Protein AF-A0A392W4G0-F1 (afdb_monomer_lite)

Organism: NCBI:txid97028

Secondary structure (DSSP, 8-state):
--TTGGG-TT-----EEE--TTTS--GGGGGG-TT--S--EEE-GGG---TT-

pLDDT: mean 80.9, std 11.93, range [50.47, 94.0]

Foldseek 3Di:
DDQQLLVPCQDAEDAEAEDDQPGGDDPVSVVSNVNYDDHHDYYNCVNPDDPVD

Structure (mmCIF, N/CA/C/O backbone):
data_AF-A0A392W4G0-F1
#
_entry.id   AF-A0A392W4G0-F1
#
loop_
_atom_site.group_PDB
_atom_site.id
_atom_site.type_symbol
_atom_site.label_atom_id
_atom_site.label_alt_id
_atom_site.label_comp_id
_atom_site.label_asym_id
_atom_site.label_entity_id
_atom_site.label_seq_id
_atom_site.pdbx_PDB_ins_code
_atom_site.Cartn_x
_atom_site.Cartn_y
_atom_site.Cartn_z
_atom_site.occupancy
_atom_site.B_iso_or_equiv
_atom_site.auth_seq_id
_atom_site.auth_comp_id
_atom_site.auth_asym_id
_atom_site.auth_atom_id
_atom_site.pdbx_PDB_model_num
ATOM 1 N N . MET A 1 1 ? -14.272 -1.348 -11.644 1.00 58.66 1 MET A N 1
ATOM 2 C CA . MET A 1 1 ? -13.844 -0.645 -10.414 1.00 58.66 1 MET A CA 1
ATOM 3 C C . MET A 1 1 ? -13.884 0.863 -10.667 1.00 58.66 1 MET A C 1
ATOM 5 O O . MET A 1 1 ? -13.594 1.257 -11.792 1.00 58.66 1 MET A O 1
ATOM 9 N N . PRO A 1 2 ? -14.292 1.699 -9.696 1.00 61.41 2 PRO A N 1
ATOM 10 C CA . PRO A 1 2 ? -14.443 3.146 -9.890 1.00 61.41 2 PRO A CA 1
ATOM 11 C C . PRO A 1 2 ? -13.093 3.819 -10.156 1.00 61.41 2 PRO A C 1
ATOM 13 O O . PRO A 1 2 ? -12.167 3.623 -9.390 1.00 61.41 2 PRO A O 1
ATOM 16 N N . THR A 1 3 ? -12.985 4.666 -11.179 1.00 65.38 3 THR A N 1
ATOM 17 C CA . THR A 1 3 ? -11.723 5.252 -11.691 1.00 65.38 3 THR A CA 1
ATOM 18 C C . THR A 1 3 ? -10.971 6.195 -10.732 1.00 65.38 3 THR A C 1
ATOM 20 O O . THR A 1 3 ? -9.882 6.660 -11.057 1.00 65.38 3 THR A O 1
ATOM 23 N N . LYS A 1 4 ? -11.522 6.500 -9.546 1.00 73.62 4 LYS A N 1
ATOM 24 C CA . LYS A 1 4 ? -10.927 7.390 -8.526 1.00 73.62 4 LYS A CA 1
ATOM 25 C C . LYS A 1 4 ? -11.136 6.867 -7.101 1.00 73.62 4 LYS A C 1
ATOM 27 O O . LYS A 1 4 ? -11.643 7.583 -6.239 1.00 73.62 4 LYS A O 1
ATOM 32 N N . ILE A 1 5 ? -10.751 5.616 -6.838 1.00 81.88 5 ILE A N 1
ATOM 33 C CA . ILE A 1 5 ? -10.941 4.998 -5.514 1.00 81.88 5 ILE A CA 1
ATOM 34 C C . ILE A 1 5 ? -10.282 5.802 -4.382 1.00 81.88 5 ILE A C 1
ATOM 36 O O . ILE A 1 5 ? -10.846 5.885 -3.302 1.00 81.88 5 ILE A O 1
ATOM 40 N N . GLY A 1 6 ? -9.167 6.497 -4.641 1.00 79.38 6 GLY A N 1
ATOM 41 C CA . GLY A 1 6 ? -8.494 7.341 -3.650 1.00 79.38 6 GLY A CA 1
ATOM 42 C C . GLY A 1 6 ? -9.290 8.565 -3.171 1.00 79.38 6 GLY A C 1
ATOM 43 O O . GLY A 1 6 ? -8.793 9.290 -2.321 1.00 79.38 6 GLY A O 1
ATOM 44 N N . GLY A 1 7 ? -10.487 8.826 -3.716 1.00 85.00 7 GLY A N 1
ATOM 45 C CA . GLY A 1 7 ? -11.437 9.813 -3.187 1.00 85.00 7 GLY A CA 1
ATOM 46 C C . GLY A 1 7 ? -12.418 9.247 -2.152 1.00 85.00 7 GLY A C 1
ATOM 47 O O . G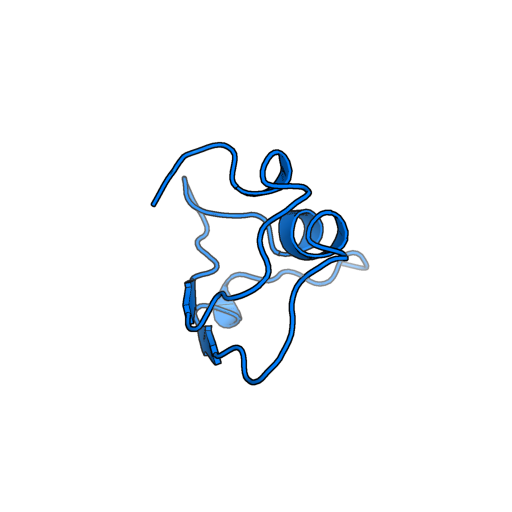LY A 1 7 ? -13.181 10.005 -1.557 1.00 85.00 7 GLY A O 1
ATOM 48 N N . LEU A 1 8 ? -12.420 7.930 -1.922 1.00 88.00 8 LEU A N 1
ATOM 49 C CA . LEU A 1 8 ? -13.298 7.264 -0.958 1.00 88.00 8 LEU A CA 1
ATOM 50 C C . LEU A 1 8 ? -12.710 7.339 0.463 1.00 88.00 8 LEU A C 1
ATOM 52 O O . LEU A 1 8 ? -12.415 6.326 1.088 1.00 88.00 8 LEU A O 1
ATOM 56 N N . ASN A 1 9 ? -12.548 8.555 0.987 1.00 83.62 9 ASN A N 1
ATOM 57 C CA . ASN A 1 9 ? -11.876 8.815 2.271 1.00 83.62 9 ASN A CA 1
ATOM 58 C C . ASN A 1 9 ? -12.585 8.209 3.501 1.00 83.62 9 ASN A C 1
ATOM 60 O O . ASN A 1 9 ? -11.986 8.135 4.569 1.00 83.62 9 ASN A O 1
ATOM 64 N N . HIS A 1 10 ? -13.842 7.777 3.358 1.00 89.94 10 HIS A N 1
ATOM 65 C CA . HIS A 1 10 ? -14.627 7.093 4.397 1.00 89.94 10 HIS A CA 1
ATOM 66 C C . HIS A 1 10 ? -14.843 5.603 4.102 1.00 89.94 10 HIS A C 1
ATOM 68 O O . HIS A 1 10 ? -15.722 4.974 4.685 1.00 89.94 10 HIS A O 1
ATOM 74 N N . LEU A 1 11 ? -14.090 5.027 3.162 1.00 91.81 11 LEU A N 1
ATOM 75 C CA . LEU A 1 11 ? -14.176 3.601 2.880 1.00 91.81 11 LEU A CA 1
ATOM 76 C C . LEU A 1 11 ? -13.573 2.809 4.043 1.00 91.81 11 LEU A C 1
ATOM 78 O O . LEU A 1 11 ? -12.372 2.890 4.290 1.00 91.81 11 LEU A O 1
ATOM 82 N N . GLU A 1 12 ? -14.408 2.032 4.729 1.00 93.69 12 GLU A N 1
ATOM 83 C CA . GLU A 1 12 ? -13.974 1.206 5.862 1.00 93.69 12 GLU A CA 1
ATOM 84 C C . GLU A 1 12 ? -13.649 -0.235 5.467 1.00 93.69 12 GLU A C 1
ATOM 86 O O . GLU A 1 12 ? -12.788 -0.867 6.075 1.00 93.69 12 GLU A O 1
ATOM 91 N N . MET A 1 13 ? -14.316 -0.762 4.438 1.00 92.94 13 MET A N 1
ATOM 92 C CA . MET A 1 13 ? -14.138 -2.138 3.989 1.00 92.94 13 MET A CA 1
ATOM 93 C C . MET A 1 13 ? -13.794 -2.178 2.504 1.00 92.94 13 MET A C 1
ATOM 95 O O . MET A 1 13 ? -14.546 -1.701 1.656 1.00 92.94 13 MET A O 1
ATOM 99 N N . LEU A 1 14 ? -12.662 -2.807 2.208 1.00 90.81 14 LEU A N 1
ATOM 100 C CA . LEU A 1 14 ? -12.228 -3.172 0.869 1.00 90.81 14 LEU A CA 1
ATOM 101 C C . LEU A 1 14 ? -11.602 -4.560 0.964 1.00 90.81 14 LEU A C 1
ATOM 103 O O . LEU A 1 14 ? -10.635 -4.750 1.698 1.00 90.81 14 LEU A O 1
ATOM 107 N N . THR A 1 15 ? -12.172 -5.532 0.260 1.00 91.38 15 THR A N 1
ATOM 108 C CA . THR A 1 15 ? -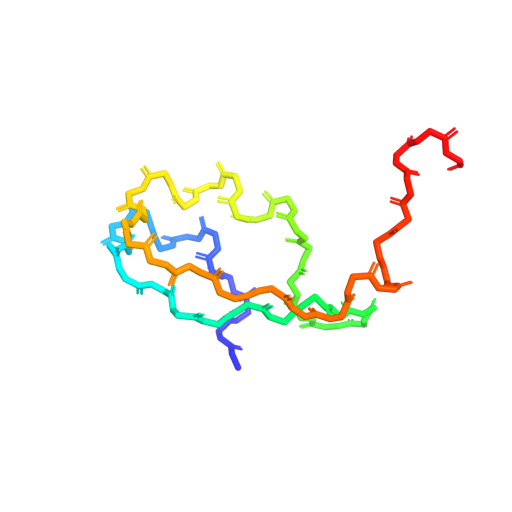11.713 -6.924 0.343 1.00 91.38 15 THR A CA 1
ATOM 109 C C . THR A 1 15 ? -10.673 -7.257 -0.710 1.00 91.38 15 THR A C 1
ATOM 111 O O . THR A 1 15 ? -9.782 -8.056 -0.435 1.00 91.38 15 THR A O 1
ATOM 114 N N . ASP A 1 16 ? -10.753 -6.628 -1.883 1.00 89.62 16 ASP A N 1
ATOM 115 C CA . ASP A 1 16 ? -9.935 -6.965 -3.043 1.00 89.62 16 ASP A CA 1
ATOM 116 C C . ASP A 1 16 ? -9.522 -5.694 -3.796 1.00 89.62 16 ASP A C 1
ATOM 118 O O . ASP A 1 16 ? -10.352 -4.839 -4.122 1.00 89.62 16 ASP A O 1
ATOM 122 N N . PHE A 1 17 ? -8.228 -5.579 -4.085 1.00 88.12 17 PHE A N 1
ATOM 123 C CA . PHE A 1 17 ? -7.635 -4.502 -4.867 1.00 88.12 17 PHE A CA 1
ATOM 124 C C . PHE A 1 17 ? -6.729 -5.090 -5.950 1.00 88.12 17 PHE A C 1
ATOM 126 O O . PHE A 1 17 ? -5.774 -5.807 -5.660 1.00 88.12 17 PHE A O 1
ATOM 133 N N . VAL A 1 18 ? -7.033 -4.782 -7.209 1.00 86.25 18 VAL A N 1
ATOM 134 C CA . VAL A 1 18 ? -6.287 -5.295 -8.363 1.00 86.25 18 VAL A CA 1
ATOM 135 C C . VAL A 1 18 ? -5.426 -4.173 -8.930 1.00 86.25 18 VAL A C 1
ATOM 137 O O . VAL A 1 18 ? -5.957 -3.178 -9.432 1.00 86.25 18 VAL A O 1
ATOM 140 N N . VAL A 1 19 ? -4.109 -4.339 -8.852 1.00 83.81 19 VAL A N 1
ATOM 141 C CA . VAL A 1 19 ? -3.136 -3.471 -9.518 1.00 83.81 19 VAL A CA 1
ATOM 142 C C . VAL A 1 19 ? -3.110 -3.842 -11.000 1.00 83.81 19 VAL A C 1
ATOM 144 O O . VAL A 1 19 ? -3.112 -5.020 -11.347 1.00 83.81 19 VAL A O 1
ATOM 147 N N . GLY A 1 20 ? -3.119 -2.851 -11.888 1.00 78.50 20 GLY A N 1
ATOM 148 C CA . GLY A 1 20 ? -3.111 -3.098 -13.327 1.00 78.50 20 GLY A CA 1
ATOM 149 C C . GLY A 1 20 ? -2.375 -2.005 -14.084 1.00 78.50 20 GLY A C 1
ATOM 150 O O . GLY A 1 20 ? -2.518 -0.830 -13.754 1.00 78.50 20 GLY A O 1
ATOM 151 N N . GLU A 1 21 ? -1.639 -2.417 -15.114 1.00 63.72 21 GLU A N 1
ATOM 152 C CA . GLU A 1 21 ? -0.708 -1.601 -15.907 1.00 63.72 21 GLU A CA 1
ATOM 153 C C . GLU A 1 21 ? -1.362 -0.413 -16.629 1.00 63.72 21 GLU A C 1
ATOM 155 O O . GLU A 1 21 ? -0.743 0.632 -16.782 1.00 63.72 21 GLU A O 1
ATOM 160 N N . ASN A 1 22 ? -2.616 -0.558 -17.076 1.00 58.50 22 ASN A N 1
ATOM 161 C CA . ASN A 1 22 ? -3.155 0.350 -18.092 1.00 58.50 22 ASN A CA 1
ATOM 162 C C . ASN A 1 22 ? -4.287 1.279 -17.620 1.0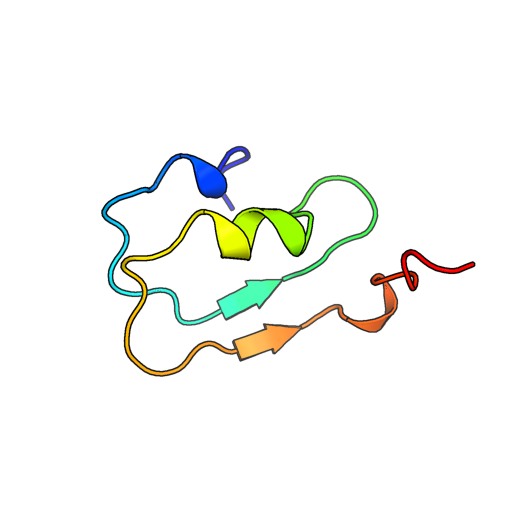0 58.50 22 ASN A C 1
ATOM 164 O O . ASN A 1 22 ? -4.369 2.395 -18.111 1.00 58.50 22 ASN A O 1
ATOM 168 N N . HIS A 1 23 ? -5.175 0.878 -16.701 1.00 56.38 23 HIS A N 1
ATOM 169 C CA . HIS A 1 23 ? -6.396 1.669 -16.408 1.00 56.38 23 HIS A CA 1
ATOM 170 C C . HIS A 1 23 ? -6.976 1.481 -14.996 1.00 56.38 23 HIS A C 1
ATOM 172 O O . HIS A 1 23 ? -8.097 1.908 -14.718 1.00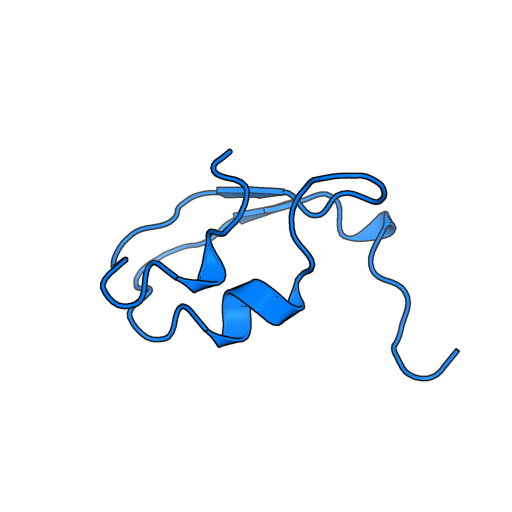 56.38 23 HIS A O 1
ATOM 178 N N . GLY A 1 24 ? -6.268 0.788 -14.109 1.00 58.59 24 GLY A N 1
ATOM 179 C CA . GLY A 1 24 ? -6.866 0.327 -12.865 1.00 58.59 24 GLY A CA 1
ATOM 180 C C . GLY A 1 24 ? -6.597 1.272 -11.719 1.00 58.59 24 GLY A C 1
ATOM 181 O O . GLY A 1 24 ? -7.348 2.206 -11.456 1.00 58.59 24 GLY A O 1
ATOM 182 N N . PHE A 1 25 ? -5.541 0.968 -10.985 1.00 65.88 25 PHE A N 1
ATOM 183 C CA . PHE A 1 25 ? -5.280 1.579 -9.701 1.00 65.88 25 PHE A CA 1
ATOM 184 C C . PHE A 1 25 ? -3.790 1.510 -9.453 1.00 65.88 25 PHE A C 1
ATOM 186 O O . PHE A 1 25 ? -3.241 0.433 -9.236 1.00 65.88 25 PHE A O 1
ATOM 193 N N . ASP A 1 26 ? -3.147 2.673 -9.483 1.00 77.38 26 ASP A N 1
ATOM 194 C CA . ASP A 1 26 ? -1.824 2.809 -8.896 1.00 77.38 26 ASP A CA 1
ATOM 195 C C . ASP A 1 26 ? -1.935 2.410 -7.419 1.00 77.38 26 ASP A C 1
ATOM 197 O O . ASP A 1 26 ? -2.803 2.915 -6.693 1.00 77.38 26 ASP A O 1
ATOM 201 N N . ILE A 1 27 ? -1.063 1.504 -6.980 1.00 82.81 27 ILE A N 1
ATOM 202 C CA . ILE A 1 27 ? -0.975 1.061 -5.589 1.00 82.81 27 ILE A CA 1
ATOM 203 C C . ILE A 1 27 ? -0.840 2.252 -4.625 1.00 82.81 27 ILE A C 1
ATOM 205 O O . ILE A 1 27 ? -1.358 2.203 -3.510 1.00 82.81 27 ILE A O 1
ATOM 209 N N . LYS A 1 28 ? -0.287 3.389 -5.075 1.00 82.06 28 LYS A N 1
ATOM 210 C CA . LYS A 1 28 ? -0.222 4.651 -4.314 1.00 82.06 28 LYS A CA 1
ATOM 211 C C . LYS A 1 28 ? -1.596 5.199 -3.904 1.00 82.06 28 LYS A C 1
ATOM 213 O O . LYS A 1 28 ? -1.690 5.936 -2.926 1.00 82.06 28 LYS A O 1
ATOM 218 N N . GLN A 1 29 ? -2.680 4.852 -4.603 1.00 84.00 29 GLN A N 1
ATOM 219 C CA . GLN A 1 29 ? -4.040 5.263 -4.226 1.00 84.00 29 GLN A CA 1
ATOM 220 C C . GLN A 1 29 ? -4.515 4.594 -2.928 1.00 84.00 29 GLN A C 1
ATOM 222 O O . GLN A 1 29 ? -5.319 5.201 -2.221 1.00 84.00 29 GLN A O 1
ATOM 227 N N . LEU A 1 30 ? -4.000 3.405 -2.572 1.00 86.56 30 LEU A N 1
ATOM 228 C CA . LEU A 1 30 ? -4.291 2.773 -1.276 1.00 86.56 30 LEU A CA 1
ATOM 229 C C . LEU A 1 30 ? -3.819 3.644 -0.108 1.00 86.56 30 LEU A C 1
ATOM 231 O O . LEU A 1 30 ? -4.497 3.696 0.911 1.00 86.56 30 LEU A O 1
ATOM 235 N N . GLY A 1 31 ? -2.735 4.409 -0.277 1.00 85.56 31 GLY A N 1
ATOM 236 C CA . GLY A 1 31 ? -2.243 5.346 0.740 1.00 85.56 31 GLY A CA 1
ATOM 237 C C . GLY A 1 31 ? -3.196 6.507 1.058 1.00 85.56 31 GLY A C 1
ATOM 238 O O . GLY A 1 31 ? -2.966 7.243 2.011 1.00 85.56 31 GLY A O 1
ATOM 239 N N . LYS A 1 32 ? -4.268 6.695 0.275 1.00 87.06 32 LYS A N 1
ATOM 240 C CA . LYS A 1 32 ? -5.335 7.669 0.569 1.00 87.06 32 LYS A CA 1
ATOM 241 C C . LYS A 1 32 ? -6.489 7.050 1.360 1.00 87.06 32 LYS A C 1
ATOM 243 O O . LYS A 1 32 ? -7.268 7.769 1.979 1.00 87.06 32 LYS A O 1
ATOM 248 N N . LEU A 1 33 ? -6.602 5.723 1.364 1.00 90.25 33 LEU A N 1
ATOM 249 C CA . LEU A 1 33 ? -7.697 4.975 1.977 1.00 90.25 33 LEU A CA 1
ATOM 250 C C . LEU A 1 33 ? -7.413 4.670 3.456 1.00 90.25 33 LEU A C 1
ATOM 252 O O . LEU A 1 33 ? -7.437 3.526 3.902 1.00 90.25 33 LEU A O 1
ATOM 256 N N . ASN A 1 34 ? -7.162 5.720 4.237 1.00 88.62 34 ASN A N 1
ATOM 257 C CA . ASN A 1 34 ? -6.686 5.620 5.623 1.00 88.62 34 ASN A CA 1
ATOM 258 C C . ASN A 1 34 ? -7.736 5.124 6.632 1.00 88.62 34 ASN A C 1
ATOM 260 O O . ASN A 1 34 ? -7.415 4.935 7.802 1.00 88.62 34 ASN A O 1
ATOM 264 N N . GLN A 1 35 ? -8.991 4.957 6.209 1.00 93.50 35 GLN A N 1
ATOM 265 C CA . GLN A 1 35 ? -10.071 4.419 7.044 1.00 93.50 35 GLN A CA 1
ATOM 266 C C . GLN A 1 35 ? -10.303 2.919 6.832 1.00 93.50 35 GLN A C 1
ATOM 268 O O . GLN A 1 35 ? -11.157 2.348 7.507 1.00 93.50 35 GLN A O 1
ATOM 273 N N . LEU A 1 36 ? -9.540 2.268 5.944 1.00 93.00 36 LEU A N 1
ATOM 274 C CA . LEU A 1 36 ? -9.677 0.836 5.697 1.00 93.00 36 LEU A CA 1
ATOM 275 C C . LEU A 1 36 ? -9.360 0.005 6.938 1.00 93.00 36 LEU A C 1
ATOM 277 O O . LEU A 1 36 ? -8.386 0.240 7.655 1.00 93.00 36 LEU A O 1
ATOM 281 N N . ARG A 1 37 ? -10.185 -1.016 7.157 1.00 93.19 37 ARG A N 1
ATOM 282 C CA . ARG A 1 37 ? -10.085 -1.971 8.258 1.00 93.19 37 ARG A CA 1
ATOM 283 C C . ARG A 1 37 ? -10.255 -3.397 7.745 1.00 93.19 37 ARG A C 1
ATOM 285 O O . ARG A 1 37 ? -10.832 -3.648 6.689 1.00 93.19 37 ARG A O 1
ATOM 292 N N . GLY A 1 38 ? -9.788 -4.351 8.544 1.00 93.00 38 GLY A N 1
ATOM 293 C CA . GLY A 1 38 ? -9.935 -5.774 8.252 1.00 93.00 38 GLY A CA 1
ATOM 294 C C . GLY A 1 38 ? -8.884 -6.299 7.274 1.00 93.00 38 GLY A C 1
ATOM 295 O O . GLY A 1 38 ? -7.726 -5.889 7.314 1.00 93.00 38 GLY A O 1
ATOM 296 N N . LYS A 1 39 ? -9.277 -7.270 6.441 1.00 94.00 39 LYS A N 1
ATOM 297 C CA . LYS A 1 39 ? -8.372 -7.983 5.532 1.00 94.00 39 LYS A CA 1
ATOM 298 C C . LYS A 1 39 ? -8.551 -7.501 4.097 1.00 94.00 39 LYS A C 1
ATOM 300 O O . LYS A 1 39 ? -9.646 -7.609 3.552 1.00 94.00 39 LYS A O 1
ATOM 305 N N . LEU A 1 40 ? -7.446 -7.084 3.486 1.00 92.38 40 LEU A N 1
ATOM 306 C CA . LEU A 1 40 ? -7.359 -6.711 2.079 1.00 92.38 40 LEU A CA 1
ATOM 307 C C . LEU A 1 40 ? -6.542 -7.757 1.311 1.00 92.38 40 LEU A C 1
ATOM 309 O O . LEU A 1 40 ? -5.451 -8.138 1.738 1.00 92.38 40 LEU A O 1
ATOM 313 N N . ARG A 1 41 ? -7.060 -8.218 0.175 1.00 93.12 41 ARG A N 1
ATOM 314 C CA . ARG A 1 41 ? -6.316 -8.984 -0.826 1.00 93.12 41 ARG A CA 1
ATOM 315 C C . ARG A 1 41 ? -5.841 -8.041 -1.921 1.00 93.12 41 ARG A C 1
ATOM 317 O O . ARG A 1 41 ? -6.619 -7.228 -2.413 1.00 93.12 41 ARG A O 1
ATOM 324 N N . ILE A 1 42 ? -4.575 -8.168 -2.301 1.00 90.38 42 ILE A N 1
ATOM 325 C CA . ILE A 1 42 ? -3.978 -7.403 -3.395 1.00 90.38 42 ILE A CA 1
ATOM 326 C C . ILE A 1 42 ? -3.461 -8.392 -4.438 1.00 90.38 42 ILE A C 1
ATOM 328 O O . ILE A 1 42 ? -2.768 -9.346 -4.088 1.00 90.38 42 ILE A O 1
ATOM 332 N N . SER A 1 43 ? -3.813 -8.176 -5.702 1.00 89.50 43 SER A N 1
ATOM 333 C CA . SER A 1 43 ? -3.363 -8.979 -6.848 1.00 89.50 43 SER A CA 1
ATOM 334 C C . SER A 1 43 ? -2.840 -8.082 -7.970 1.00 89.50 43 SER A C 1
ATOM 336 O O . SER A 1 43 ? -3.139 -6.888 -7.983 1.00 89.50 43 SER A O 1
ATOM 338 N N . GLY A 1 44 ? -2.096 -8.645 -8.927 1.00 87.38 44 GLY A N 1
ATOM 339 C CA . GLY A 1 44 ? -1.513 -7.877 -10.033 1.00 87.38 44 GLY A CA 1
ATOM 340 C C . GLY A 1 44 ? -0.213 -7.152 -9.667 1.00 87.38 44 GLY A C 1
ATOM 341 O O . GLY A 1 44 ? 0.142 -6.168 -10.316 1.00 87.38 44 GLY A O 1
ATOM 342 N N . LEU A 1 45 ? 0.466 -7.594 -8.599 1.00 86.44 45 LEU A N 1
ATOM 343 C CA . LEU A 1 45 ? 1.698 -6.979 -8.091 1.00 86.44 45 LEU A CA 1
ATOM 344 C C . LEU A 1 45 ? 2.877 -7.104 -9.061 1.00 86.44 45 LEU A C 1
ATOM 346 O O . LEU A 1 45 ? 3.811 -6.320 -8.967 1.00 86.44 45 LEU A O 1
ATOM 350 N N . GLU A 1 46 ? 2.812 -8.025 -10.019 1.00 84.06 46 GLU A N 1
ATOM 351 C CA . GLU A 1 46 ? 3.744 -8.128 -11.143 1.00 84.06 46 GLU A CA 1
ATOM 352 C C . GLU A 1 46 ? 3.839 -6.838 -11.980 1.00 84.06 46 GLU A C 1
ATOM 354 O O . GLU A 1 46 ? 4.833 -6.635 -12.664 1.00 84.06 46 GLU A O 1
ATOM 359 N N . ASN A 1 47 ? 2.841 -5.950 -11.880 1.00 77.88 47 ASN A N 1
ATOM 360 C CA . ASN A 1 47 ? 2.810 -4.644 -12.545 1.00 77.88 47 ASN A CA 1
ATOM 361 C C . ASN A 1 47 ? 3.358 -3.500 -11.667 1.00 77.88 47 ASN A C 1
ATOM 363 O O . ASN A 1 47 ? 3.291 -2.333 -12.059 1.00 77.88 47 ASN A O 1
ATOM 367 N N . VAL A 1 48 ? 3.817 -3.790 -10.444 1.00 77.69 48 VAL A N 1
ATOM 368 C CA . VAL A 1 48 ? 4.401 -2.788 -9.544 1.00 77.69 48 VAL A CA 1
ATOM 369 C C . VAL A 1 48 ? 5.895 -2.712 -9.821 1.00 77.69 48 VAL A C 1
ATOM 371 O O . VAL A 1 48 ? 6.657 -3.580 -9.407 1.00 77.69 48 VAL A O 1
ATOM 374 N N . ILE A 1 49 ? 6.297 -1.654 -10.517 1.00 74.38 49 ILE A N 1
ATOM 375 C CA . ILE A 1 49 ? 7.703 -1.329 -10.752 1.00 74.38 49 ILE A CA 1
ATOM 376 C C . ILE A 1 49 ? 8.230 -0.611 -9.504 1.00 74.38 49 ILE A C 1
ATOM 378 O O . ILE A 1 49 ? 7.539 0.251 -8.945 1.00 74.38 49 ILE A O 1
ATOM 382 N N . ASP A 1 50 ? 9.418 -0.994 -9.036 1.00 68.62 50 ASP A N 1
ATOM 383 C CA . ASP A 1 50 ? 10.061 -0.348 -7.894 1.00 68.62 50 ASP A CA 1
ATOM 384 C C . ASP A 1 50 ? 10.288 1.140 -8.228 1.00 68.62 50 ASP A C 1
ATOM 386 O O . ASP A 1 50 ? 10.786 1.447 -9.310 1.00 68.62 50 ASP A O 1
ATOM 390 N N . PRO A 1 51 ? 9.922 2.101 -7.358 1.00 62.47 51 PRO A N 1
ATOM 391 C CA . PRO A 1 51 ? 10.211 3.517 -7.592 1.00 62.47 51 PRO A CA 1
ATOM 392 C C . PRO A 1 51 ? 11.711 3.852 -7.711 1.00 62.47 51 PRO A C 1
ATOM 394 O O . PRO A 1 51 ? 12.027 5.018 -7.955 1.00 62.47 51 PRO A O 1
ATOM 397 N N . ALA A 1 52 ? 12.609 2.886 -7.487 1.00 65.19 52 ALA A N 1
ATOM 398 C CA . ALA A 1 52 ? 14.057 3.029 -7.606 1.00 65.19 52 ALA A CA 1
ATOM 399 C C . ALA A 1 52 ? 14.670 2.556 -8.947 1.00 65.19 52 ALA A C 1
ATOM 401 O O . ALA A 1 52 ? 15.871 2.777 -9.119 1.00 65.19 52 ALA A O 1
ATOM 402 N N . ASP A 1 53 ? 13.894 1.959 -9.863 1.00 50.47 53 ASP A N 1
ATOM 403 C CA . ASP A 1 53 ? 14.337 1.572 -11.223 1.00 50.47 53 ASP A CA 1
ATOM 404 C C . ASP A 1 53 ? 13.981 2.622 -12.297 1.00 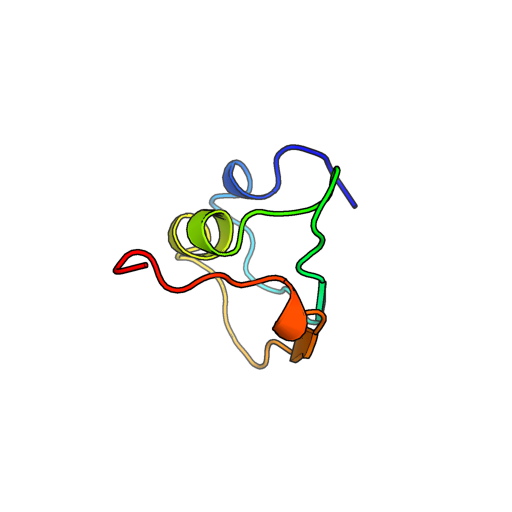50.47 53 ASP A C 1
ATOM 406 O O . ASP A 1 53 ? 12.856 3.180 -12.264 1.00 50.47 53 ASP A O 1
#

Radius of gyration: 11.28 Å; chains: 1; bounding box: 29×19×26 Å

Sequence (53 aa):
MPTKIGGLNHLEMLTDFVVGENHGFDIKQLGKLNQLRGKLRISGLENVIDPAD

=== Feature glossary ===
The record interleaves many kinds of information about one protein. Here is each kind framed as the question it answers.

Q: What does the local fold look like, residue by residue?
A: The Foldseek 3Di string encodes local tertiary geometry as a 20-letter alphabet — one character per residue — derived from the relative positions of nearby Cα atoms. Unlike the amino-acid sequence, 3Di is a direct function of the 3D structure, so two proteins with the same fold have similar 3Di strings even at low sequence identity.

Q: Which residues are in helices, strands, or loops?
A: The SS8 string is DSSP's per-residue secondary-structure call. α-helix (H) means an i→i+4 H-bond ladder; β-strand (E) means the residue participates in a β-sheet; 3₁₀ (G) and π (I) are tighter and wider helices; T/S are turns/bends; '-' is loop.

Q: How big and how com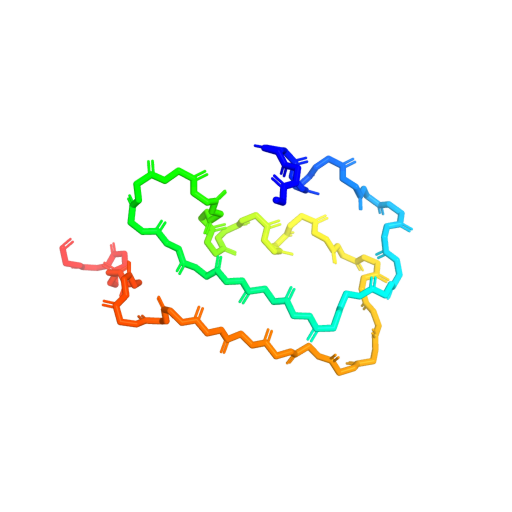pact is the whole molecule?
A: Radius of gyration (Rg) is the root-mean-square distance of Cα atoms from their centroid — a single number for overall size and compactness. A globular domain of N residues has Rg ≈ 2.2·N^0.38 Å; an extended or disordered chain has a much larger Rg. The Cα contact count is the number of residue pairs whose Cα atoms are within 8 Å and are more than four positions apart in sequence — a standard proxy for tertiary packing density. The bounding box is the smallest axis-aligned box enclosing all Cα atoms.

Q: Where is each backbone atom in 3D?
A: Structure coordinates are given as an mmCIF _atom_site loop: one row per atom with element, residue name, chain id, sequence number, and x/y/z position in Å. Only the four main-chain atoms per residue are included here; side chains are omitted to keep the record compact.

Q: What is the amino-acid chain?
A: Primary structure: the covalent order of the twenty standard amino acids along the backbone. Two proteins with the same sequence will (almost always) fold to the same structure; two with 30% identity often share a fold but not the details.

Q: What if only a Cα trace is available?
A: Three-state secondary structure (P-SEA) collapses the eight DSSP classes into helix (a), strand (b), and coil (c). P-SEA assigns these from Cα geometry alone — distances and angles — without requiring backbone oxygens, so it works on any Cα trace.

Q: What family and function is it annotated with?
A: Database cross-references. InterPro integrates a dozen domain/family signature databases into unified entries with residue-range hits. GO terms attach function/process/location labels with evidence codes. CATH codes position the fold in a four-level structural taxonomy. Organism is the NCBI-taxonomy species name.

Q: How confident is the AlphaFold model at each residue?
A: pLDDT is the predicted lDDT-Cα score: AlphaFold's confidence that the local environment of each residue (all inter-atomic distances within 15 Å) is correctly placed. It is a per-residue number between 0 and 100, with higher meaning more reliable.

Q: How mobile is each atom in the crystal?
A: B-factor (Debye–Waller factor) reflects atomic displacement in the crystal lattice. It is an experimental observable (units Å²), not a prediction; low values mean the atom is pinned down, high values mean it moves or is heterogeneous across the crystal.

Q: Which residues are buried vs exposed?
A: SASA measures how much of the protein is reachable by solvent. It is computed by rolling a water-sized probe over the atomic surface and summing the exposed area (Å²). Per-residue SASA distinguishes core (buried, low SASA) from surface (exposed, high SASA) residues; total SASA is a whole-molecule size measure.

Q: What do the diagnostic plots show?
A: Plot images: a contact map (which residues are close in 3D, as an N×N binary image), a Ramachandran scatter (backbone torsion angles, revealing secondary-structure composition at a glance), and — for AlphaFold structures — a PAE heatmap (pairwise prediction confidence).

Q: What known structures does this most resemble?
A: The Foldseek neighbor list gives the closest experimentally determined structures in the PDB, ranked by structural alignment. TM-score near 1 means near-identical fold; near 0.3 means only rough topology match. This is how one finds what a novel AlphaFold prediction most resembles in the solved-structure universe.

Q: Are the domains correctly placed relative to each other?
A: Predicted aligned error is AlphaFold's pairwise confidence. Unlike pLDDT (per-residue), PAE is per-residue-pair and captures whether two parts of the structure are correctly placed relative to each other. Units are ångströms of expected positional error.

Q: What do the rendered images show?
A: Structure images are PyMOL renders from six orthogonal camera directions. Cartoon representation draws helices as coils and strands as arrows; sticks shows the backbone as bonds; surface shows the solvent-excluded envelope. Rainbow coloring maps sequence position to hue (blue→red, N→C); chain coloring assigns a distinct color per polypeptide.

Q: What are the backbone torsion angles?
A: φ (phi) and ψ (psi) are the two rotatable backbone dihedrals per residue: φ is the C(i-1)–N–Cα–C torsion, ψ is the N–Cα–C–N(i+1) torsion, both in degrees on (−180°, 180°]. α-helical residues cluster near (−60°, −45°); β-strand residues near (−120°, +130°). A Ramachandran plot is simply a scatter of (φ, ψ) for every residue.